Protein AF-A0AAV5HQX0-F1 (afdb_monomer_lite)

Foldseek 3Di:
DDDDDDPPDDDDDDQADPVRHGDPVRDDDDDDDPDDDDDDDDDDDDPDDDD

pLDDT: mean 95.54, std 4.31, range [73.31, 98.25]

Secondary structure (DSSP, 8-state):
------TT------SB-TTS-B-GGG---PPP-SSS----------SS---

Radius of gyration: 13.94 Å; chains: 1; bounding box: 32×31×30 Å

Sequence (51 aa):
MCVKPIKGDAVLFWSMGLDGQSDPNSIHGGCEVLSGEKWSATKWMRQRPTT

Organism: NCBI:txid152421

Structure (mmCIF, N/CA/C/O backbone):
data_AF-A0AAV5HQX0-F1
#
_entry.id   AF-A0AAV5HQX0-F1
#
loop_
_atom_site.group_PDB
_atom_site.id
_atom_site.type_symbol
_atom_site.label_atom_id
_atom_site.label_alt_id
_atom_site.label_comp_id
_atom_site.label_asym_id
_atom_site.label_entity_id
_atom_site.label_seq_id
_atom_site.pdbx_PDB_ins_code
_atom_site.Cartn_x
_atom_site.Cartn_y
_atom_site.Cartn_z
_atom_site.occupancy
_atom_site.B_iso_or_equiv
_atom_site.auth_seq_id
_atom_site.auth_comp_id
_atom_site.auth_asym_id
_atom_site.auth_atom_id
_atom_site.pdbx_PDB_model_num
ATOM 1 N N . MET A 1 1 ? 3.870 -12.902 5.128 1.00 85.00 1 MET A N 1
ATOM 2 C CA . MET A 1 1 ? 3.488 -12.801 3.698 1.00 85.00 1 MET A CA 1
ATOM 3 C C . MET A 1 1 ? 4.212 -11.601 3.100 1.00 85.00 1 MET A C 1
ATOM 5 O O . MET A 1 1 ? 4.412 -10.639 3.827 1.00 85.00 1 MET A O 1
ATOM 9 N N . CYS A 1 2 ? 4.608 -11.646 1.825 1.00 94.19 2 CYS A N 1
ATOM 10 C CA . CYS A 1 2 ? 5.276 -10.529 1.145 1.00 94.19 2 CYS A CA 1
ATOM 11 C C . CYS A 1 2 ? 4.567 -10.221 -0.178 1.00 94.19 2 CYS A C 1
ATOM 13 O O . CYS A 1 2 ? 4.153 -11.146 -0.874 1.00 94.19 2 CYS A O 1
ATOM 15 N N . VAL A 1 3 ? 4.472 -8.939 -0.539 1.00 96.56 3 VAL A N 1
ATOM 16 C CA . VAL A 1 3 ? 3.907 -8.478 -1.817 1.00 96.56 3 VAL A CA 1
ATOM 17 C C . VAL A 1 3 ? 5.007 -7.772 -2.604 1.00 96.56 3 VAL A C 1
ATOM 19 O O . VAL A 1 3 ? 5.664 -6.869 -2.083 1.00 96.56 3 VAL A O 1
ATOM 22 N N . LYS A 1 4 ? 5.243 -8.202 -3.848 1.00 96.12 4 LYS A N 1
ATOM 23 C CA . LYS A 1 4 ? 6.231 -7.559 -4.724 1.00 96.12 4 LYS A CA 1
ATOM 24 C C . LYS A 1 4 ? 5.672 -6.225 -5.235 1.00 96.12 4 LYS A C 1
ATOM 26 O O . LYS A 1 4 ? 4.511 -6.190 -5.630 1.00 96.12 4 LYS A O 1
ATOM 31 N N . PRO A 1 5 ? 6.465 -5.141 -5.245 1.00 96.69 5 PRO A N 1
ATOM 32 C CA . PRO A 1 5 ? 6.002 -3.864 -5.764 1.00 96.69 5 PRO A CA 1
ATOM 33 C C . PRO A 1 5 ? 5.863 -3.930 -7.289 1.00 96.69 5 PRO A C 1
ATOM 35 O O . PRO A 1 5 ? 6.817 -4.264 -7.989 1.00 96.69 5 PRO A O 1
ATOM 38 N N . ILE A 1 6 ? 4.685 -3.572 -7.791 1.00 97.75 6 ILE A N 1
ATOM 39 C CA . ILE A 1 6 ? 4.397 -3.394 -9.215 1.00 97.75 6 ILE A CA 1
ATOM 40 C C . ILE A 1 6 ? 3.826 -1.985 -9.376 1.00 97.75 6 ILE A C 1
ATOM 42 O O . ILE A 1 6 ? 2.987 -1.547 -8.589 1.00 97.75 6 ILE A O 1
ATOM 46 N N . LYS A 1 7 ? 4.325 -1.227 -10.358 1.00 98.00 7 LYS A N 1
ATOM 47 C CA . LYS A 1 7 ? 3.882 0.155 -10.577 1.00 98.00 7 LYS A CA 1
ATOM 48 C C . LYS A 1 7 ? 2.381 0.175 -10.881 1.00 98.00 7 LYS A C 1
ATOM 50 O O . LYS A 1 7 ? 1.959 -0.402 -11.875 1.00 98.00 7 LYS A O 1
ATOM 55 N N . GLY A 1 8 ? 1.623 0.908 -10.068 1.00 97.81 8 GLY A N 1
ATOM 56 C CA . GLY A 1 8 ? 0.167 1.035 -10.190 1.00 97.81 8 GLY A CA 1
ATOM 57 C C . GLY A 1 8 ? -0.616 0.197 -9.177 1.00 97.81 8 GLY A C 1
ATOM 58 O O . GLY A 1 8 ? -1.763 0.535 -8.900 1.00 97.81 8 GLY A O 1
ATOM 59 N N . ASP A 1 9 ? 0.007 -0.817 -8.571 1.00 98.06 9 ASP A N 1
ATOM 60 C CA . ASP A 1 9 ? -0.647 -1.659 -7.570 1.00 98.06 9 ASP A CA 1
ATOM 61 C C . ASP A 1 9 ? -0.714 -0.975 -6.200 1.00 98.06 9 ASP A C 1
ATOM 63 O O . ASP A 1 9 ? 0.128 -0.147 -5.836 1.00 98.06 9 ASP A O 1
ATOM 67 N N . ALA A 1 10 ? -1.707 -1.381 -5.407 1.00 97.81 10 ALA A N 1
ATOM 68 C CA . ALA A 1 10 ? -1.883 -0.954 -4.028 1.00 97.81 10 ALA A CA 1
ATOM 69 C C . ALA A 1 10 ? -2.122 -2.159 -3.111 1.00 97.81 10 ALA A C 1
ATOM 71 O O . ALA A 1 10 ? -2.802 -3.116 -3.477 1.00 97.81 10 ALA A O 1
ATOM 72 N N . VAL A 1 11 ? -1.591 -2.082 -1.891 1.00 97.38 11 VAL A N 1
ATOM 73 C CA . VAL A 1 11 ? -1.886 -3.029 -0.811 1.00 97.38 11 VAL A CA 1
ATOM 74 C C . VAL A 1 11 ? -2.743 -2.312 0.220 1.00 97.38 11 VAL A C 1
ATOM 76 O O . VAL A 1 11 ? -2.336 -1.282 0.757 1.00 97.38 11 VAL A O 1
ATOM 79 N N . LEU A 1 12 ? -3.916 -2.872 0.503 1.00 97.19 12 LEU A N 1
ATOM 80 C CA . LEU A 1 12 ? -4.771 -2.464 1.611 1.00 97.19 12 LEU A CA 1
ATOM 81 C C . LEU A 1 12 ? -4.678 -3.515 2.717 1.00 97.19 12 LEU A C 1
ATOM 83 O O . LEU A 1 12 ? -4.849 -4.704 2.461 1.00 97.19 12 LEU A O 1
ATOM 87 N N . PHE A 1 13 ? -4.424 -3.067 3.941 1.00 97.19 13 PHE A N 1
ATOM 88 C CA . PHE A 1 13 ? -4.440 -3.901 5.138 1.00 97.19 13 PHE A CA 1
ATOM 89 C C . PHE A 1 13 ? -5.051 -3.115 6.302 1.00 97.19 13 PHE A C 1
ATOM 91 O O . PHE A 1 13 ? -5.105 -1.882 6.276 1.00 97.19 13 PHE A O 1
ATOM 98 N N . TRP A 1 14 ? -5.501 -3.836 7.325 1.00 97.31 14 TRP A N 1
ATOM 99 C CA . TRP A 1 14 ? -6.076 -3.262 8.535 1.00 97.31 14 TRP A CA 1
ATOM 100 C C . TRP A 1 14 ? -5.074 -3.377 9.674 1.00 97.31 14 TRP A C 1
ATOM 102 O O . TRP A 1 14 ? -4.533 -4.449 9.916 1.00 97.31 14 TRP A O 1
ATOM 112 N N . SER A 1 15 ? -4.832 -2.272 10.377 1.00 97.19 15 SER A N 1
ATOM 113 C CA . SER A 1 15 ? -4.024 -2.271 11.603 1.00 97.19 15 SER A CA 1
ATOM 114 C C . SER A 1 15 ? -4.845 -2.592 12.856 1.00 97.19 15 SER A C 1
ATO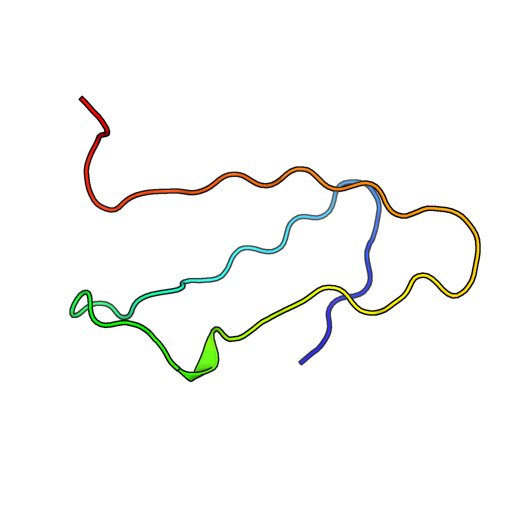M 116 O O . SER A 1 15 ? -4.296 -2.656 13.954 1.00 97.19 15 SER A O 1
ATOM 118 N N . MET A 1 16 ? -6.167 -2.716 12.717 1.00 97.25 16 MET A N 1
ATOM 119 C CA . MET A 1 16 ? -7.109 -2.902 13.816 1.00 97.25 16 MET A CA 1
ATOM 120 C C . MET A 1 16 ? -8.196 -3.904 13.426 1.00 97.25 16 MET A C 1
ATOM 122 O O . MET A 1 16 ? -8.613 -3.941 12.266 1.00 97.25 16 MET A O 1
ATOM 126 N N . GLY A 1 17 ? -8.673 -4.672 14.404 1.00 95.69 17 GLY A N 1
ATOM 127 C CA . GLY A 1 17 ? -9.833 -5.545 14.264 1.00 95.69 17 GLY A CA 1
ATOM 128 C C . GLY A 1 17 ? -11.155 -4.773 14.210 1.00 95.69 17 GLY A C 1
ATOM 129 O O . GLY A 1 17 ? -11.211 -3.554 14.390 1.00 95.69 17 GLY A O 1
ATOM 130 N N . LEU A 1 18 ? -12.254 -5.501 13.988 1.00 94.12 18 LEU A N 1
ATOM 131 C CA . LEU A 1 18 ? -13.612 -4.932 14.006 1.00 94.12 18 LEU A CA 1
ATOM 132 C C . LEU A 1 18 ? -14.022 -4.410 15.393 1.00 94.12 18 LEU A C 1
ATOM 134 O O . LEU A 1 18 ? -14.904 -3.564 15.504 1.00 94.12 18 LEU A O 1
ATOM 138 N N . ASP A 1 19 ? -13.363 -4.900 16.439 1.00 95.12 19 ASP A N 1
ATOM 139 C CA . ASP A 1 19 ? -13.480 -4.445 17.824 1.00 95.12 19 ASP A CA 1
ATOM 140 C C . ASP A 1 19 ? -12.690 -3.154 18.110 1.00 95.12 19 ASP A C 1
ATOM 142 O O . ASP A 1 19 ? -12.757 -2.606 19.213 1.00 95.12 19 ASP A O 1
ATOM 146 N N . GLY A 1 20 ? -11.937 -2.654 17.127 1.00 94.75 20 GLY A N 1
ATOM 147 C CA . GLY A 1 20 ? -11.085 -1.483 17.267 1.00 94.75 20 GLY A CA 1
ATOM 148 C C . GLY A 1 20 ? -9.819 -1.723 18.094 1.00 94.75 20 GLY A C 1
ATOM 149 O O . GLY A 1 20 ? -9.166 -0.753 18.472 1.00 94.75 20 GLY A O 1
ATOM 150 N N . GLN A 1 21 ? -9.450 -2.969 18.391 1.00 96.62 21 GLN A N 1
ATOM 151 C CA . GLN A 1 21 ? -8.158 -3.276 19.007 1.00 96.62 21 GLN A CA 1
ATOM 152 C C . GLN A 1 21 ? -7.072 -3.409 17.940 1.00 96.62 21 GLN A C 1
ATOM 154 O O . GLN A 1 21 ? -7.360 -3.711 16.785 1.00 96.62 21 GLN A O 1
ATOM 159 N N . SER A 1 22 ? -5.813 -3.168 18.316 1.00 97.00 22 SER A N 1
ATOM 160 C CA . SER A 1 22 ? -4.671 -3.373 17.416 1.00 97.00 22 SER A CA 1
ATOM 161 C C . SER A 1 22 ? -4.600 -4.834 16.976 1.00 97.00 22 SER A C 1
ATOM 163 O O . SER A 1 22 ? -4.681 -5.719 17.822 1.00 97.00 22 SER A O 1
ATOM 165 N N . ASP A 1 23 ? -4.385 -5.088 15.684 1.00 97.31 23 ASP A N 1
ATOM 166 C CA . ASP A 1 23 ? -4.207 -6.448 15.161 1.00 97.31 23 ASP A CA 1
ATOM 167 C C . ASP A 1 23 ? -2.711 -6.825 15.142 1.00 97.31 23 ASP A C 1
ATOM 169 O O . ASP A 1 23 ? -1.962 -6.267 14.330 1.00 97.31 23 ASP A O 1
ATOM 173 N N . PRO A 1 24 ? -2.236 -7.766 15.987 1.00 96.44 24 PRO A N 1
ATOM 174 C CA . PRO A 1 24 ? -0.832 -8.186 16.004 1.00 96.44 24 PRO A CA 1
ATOM 175 C C . PRO A 1 24 ? -0.364 -8.826 14.690 1.00 96.44 24 PRO A C 1
ATOM 177 O O . PRO A 1 24 ? 0.828 -8.800 14.388 1.00 96.44 24 PRO A O 1
ATOM 180 N N . ASN A 1 25 ? -1.279 -9.369 13.880 1.00 96.06 25 ASN A N 1
ATOM 181 C CA . ASN A 1 25 ? -0.940 -9.978 12.591 1.00 96.06 25 ASN A CA 1
ATOM 182 C C . ASN A 1 25 ? -0.686 -8.937 11.490 1.00 96.06 25 ASN A C 1
ATOM 184 O O . ASN A 1 25 ? -0.235 -9.293 10.402 1.00 96.06 25 ASN A O 1
ATOM 188 N N . SER A 1 26 ? -0.952 -7.656 11.766 1.00 96.94 26 SER A N 1
ATOM 189 C CA . SER A 1 26 ? -0.783 -6.554 10.814 1.00 96.94 26 SER A CA 1
ATOM 190 C C . SER A 1 26 ? 0.630 -5.954 10.786 1.00 96.94 26 SER A C 1
ATOM 192 O O . SER A 1 26 ? 0.883 -5.016 10.023 1.00 96.94 26 SER A O 1
ATOM 194 N N . ILE A 1 27 ? 1.569 -6.464 11.598 1.00 97.00 27 ILE A N 1
ATOM 195 C CA . ILE A 1 27 ? 2.968 -6.013 11.589 1.00 97.00 27 ILE A CA 1
ATOM 196 C C . ILE A 1 27 ? 3.545 -6.197 10.182 1.00 97.00 27 ILE A C 1
ATOM 198 O O . ILE A 1 27 ? 3.548 -7.294 9.624 1.00 97.00 27 ILE A O 1
ATOM 202 N N . HIS A 1 28 ? 4.057 -5.113 9.609 1.00 97.12 28 HIS A N 1
ATOM 203 C CA . HIS A 1 28 ? 4.596 -5.091 8.255 1.00 97.12 28 HIS A CA 1
ATOM 204 C C . HIS A 1 28 ? 5.751 -4.096 8.151 1.00 97.12 28 HIS A C 1
ATOM 206 O O . HIS A 1 28 ? 5.920 -3.203 8.981 1.00 97.12 28 HIS A O 1
ATOM 212 N N . GLY A 1 29 ? 6.541 -4.245 7.093 1.00 96.75 29 GLY A N 1
ATOM 213 C CA . GLY A 1 29 ? 7.643 -3.352 6.773 1.00 96.75 29 GLY A CA 1
ATOM 214 C C . GLY A 1 29 ? 8.027 -3.457 5.302 1.00 96.75 29 GLY A C 1
ATOM 215 O O . GLY A 1 29 ? 7.521 -4.303 4.563 1.00 96.75 29 GLY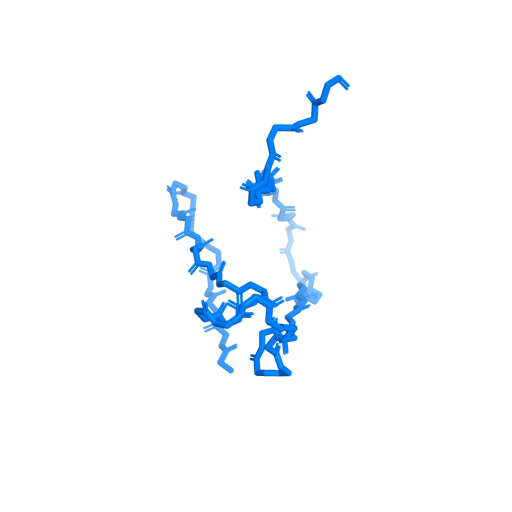 A O 1
ATOM 216 N N . GLY A 1 30 ? 8.924 -2.577 4.869 1.00 96.12 30 GLY A N 1
ATOM 217 C CA . GLY A 1 30 ? 9.575 -2.693 3.569 1.00 96.12 30 GLY A CA 1
ATOM 218 C C . GLY A 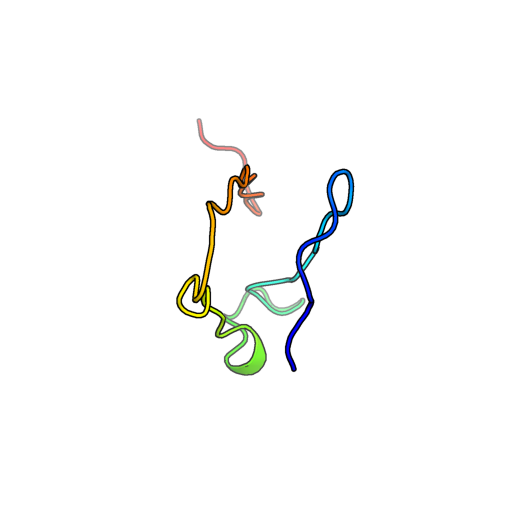1 30 ? 10.874 -3.478 3.696 1.00 96.12 30 GLY A C 1
ATOM 219 O O . GLY A 1 30 ? 11.716 -3.123 4.514 1.00 96.12 30 GLY A O 1
ATOM 220 N N . CYS A 1 31 ? 11.054 -4.515 2.878 1.00 96.56 31 CYS A N 1
ATOM 221 C CA . CYS A 1 31 ? 12.372 -5.120 2.693 1.00 96.56 31 CYS A CA 1
ATOM 222 C C . CYS A 1 31 ? 13.332 -4.130 2.015 1.00 96.56 31 CYS A C 1
ATOM 224 O O . CYS A 1 31 ? 12.891 -3.217 1.307 1.00 96.56 31 CYS A O 1
ATOM 226 N N . GLU A 1 32 ? 14.631 -4.350 2.209 1.00 97.38 32 GLU A N 1
ATOM 227 C CA . GLU A 1 32 ? 15.687 -3.602 1.529 1.00 97.38 32 GLU A CA 1
ATOM 228 C C . GLU A 1 32 ? 15.565 -3.684 -0.003 1.00 97.38 32 GLU A C 1
ATOM 230 O O . GLU A 1 32 ? 15.115 -4.686 -0.568 1.00 97.38 32 GLU A O 1
ATOM 235 N N . VAL A 1 33 ? 15.959 -2.608 -0.686 1.00 97.81 33 VAL A N 1
ATOM 236 C CA . VAL A 1 33 ? 16.007 -2.562 -2.150 1.00 97.81 33 VAL A CA 1
ATOM 237 C C . VAL A 1 33 ? 17.377 -3.065 -2.590 1.00 97.81 33 VAL A C 1
ATOM 239 O O . VAL A 1 33 ? 18.373 -2.373 -2.421 1.00 97.81 33 VAL A O 1
ATOM 242 N N . LEU A 1 34 ? 17.424 -4.269 -3.162 1.00 97.69 34 LEU A N 1
ATOM 243 C CA . LEU A 1 34 ? 18.680 -4.885 -3.614 1.00 97.69 34 LEU A CA 1
ATOM 244 C C . LEU A 1 34 ? 19.246 -4.241 -4.895 1.00 97.69 34 LEU A C 1
ATOM 246 O O . LEU A 1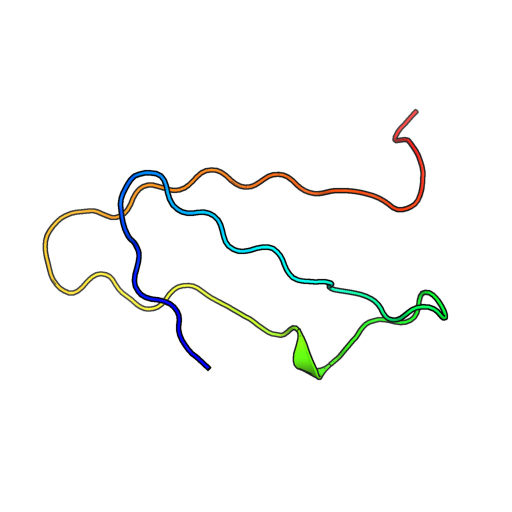 34 ? 20.434 -4.366 -5.175 1.00 97.69 34 LEU A O 1
ATOM 250 N N . SER A 1 35 ? 18.403 -3.588 -5.703 1.00 98.00 35 SER A N 1
ATOM 251 C CA . SER A 1 35 ? 18.805 -2.893 -6.931 1.00 98.00 35 SER A CA 1
ATOM 252 C C . SER A 1 35 ? 17.767 -1.846 -7.347 1.00 98.00 35 SER A C 1
ATOM 254 O O . SER A 1 35 ? 16.564 -2.080 -7.208 1.00 98.00 35 SER A O 1
ATOM 256 N N . GLY A 1 36 ? 18.233 -0.714 -7.886 1.00 97.44 36 GLY A N 1
ATOM 257 C CA . GLY A 1 36 ? 17.389 0.399 -8.325 1.00 97.44 36 GLY A CA 1
ATOM 258 C C . GLY A 1 36 ? 16.804 1.200 -7.161 1.00 97.44 36 GLY A C 1
ATOM 259 O O . GLY A 1 36 ? 17.439 1.366 -6.124 1.00 97.44 36 GLY A O 1
ATOM 260 N N . GLU A 1 37 ? 15.579 1.692 -7.338 1.00 97.88 37 GLU A N 1
ATOM 261 C CA . GLU A 1 37 ? 14.862 2.487 -6.340 1.00 97.88 37 GLU A CA 1
ATOM 262 C C . GLU A 1 37 ? 13.416 2.006 -6.201 1.00 97.88 37 GLU A C 1
ATOM 264 O O . GLU A 1 37 ? 12.795 1.544 -7.162 1.00 97.88 37 GLU A O 1
ATOM 269 N N . LYS A 1 38 ? 12.850 2.159 -5.000 1.00 97.81 38 LYS A N 1
ATOM 270 C CA . LYS A 1 38 ? 11.439 1.883 -4.719 1.00 97.81 38 LYS A CA 1
ATOM 271 C C . LYS A 1 38 ? 10.751 3.161 -4.252 1.00 97.81 38 LYS A C 1
ATOM 273 O O . LYS A 1 38 ? 11.094 3.700 -3.206 1.00 97.81 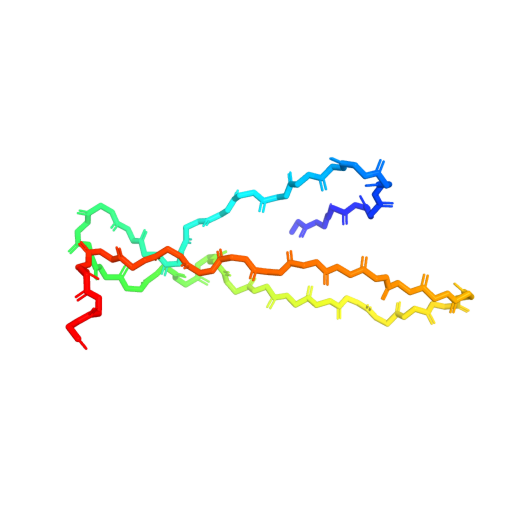38 LYS A O 1
ATOM 278 N N . TRP A 1 39 ? 9.719 3.570 -4.984 1.00 97.94 39 TRP A N 1
ATOM 279 C CA . TRP A 1 39 ? 8.853 4.696 -4.639 1.00 97.94 39 TRP A CA 1
ATOM 280 C C . TRP A 1 39 ? 7.460 4.189 -4.248 1.00 97.94 39 TRP A C 1
ATOM 282 O O . TRP A 1 39 ? 6.910 3.305 -4.905 1.00 97.94 39 TRP A O 1
ATOM 292 N N . SER A 1 40 ? 6.881 4.736 -3.179 1.00 97.44 40 SER A N 1
ATOM 293 C CA . SER A 1 40 ? 5.529 4.398 -2.715 1.00 97.44 40 SER A CA 1
ATOM 294 C C . SER A 1 40 ? 4.837 5.607 -2.096 1.00 97.44 40 SER A C 1
ATOM 296 O O . SER A 1 40 ? 5.499 6.470 -1.525 1.00 97.44 40 SER A O 1
ATOM 298 N N . ALA A 1 41 ? 3.507 5.631 -2.149 1.00 98.25 41 ALA A N 1
ATOM 299 C CA . ALA A 1 41 ? 2.682 6.612 -1.455 1.00 98.25 41 ALA A CA 1
ATOM 300 C C . ALA A 1 41 ? 1.794 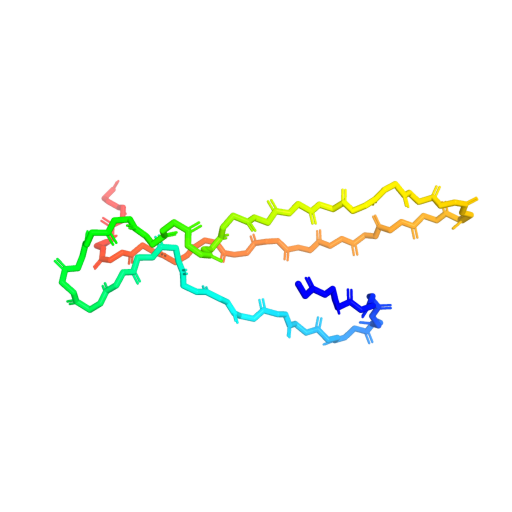5.905 -0.425 1.00 98.25 41 ALA A C 1
ATOM 302 O O . ALA A 1 41 ? 1.171 4.891 -0.738 1.00 98.25 41 ALA A O 1
ATOM 303 N N . THR A 1 42 ? 1.718 6.453 0.788 1.00 98.00 42 THR A N 1
ATOM 304 C CA . THR A 1 42 ? 0.941 5.864 1.887 1.00 98.00 42 THR A CA 1
ATOM 305 C C . THR A 1 42 ? -0.231 6.764 2.247 1.00 98.00 42 THR A C 1
ATOM 307 O O . THR A 1 42 ? -0.044 7.941 2.561 1.00 98.00 42 THR A O 1
ATOM 310 N N . LYS A 1 43 ? -1.444 6.201 2.260 1.00 97.38 43 LYS A N 1
ATOM 311 C CA . LYS A 1 43 ? -2.637 6.868 2.789 1.00 97.38 43 LYS A CA 1
ATOM 312 C C . LYS A 1 43 ? -3.095 6.174 4.065 1.00 97.38 43 LYS A C 1
ATOM 314 O O . LYS A 1 43 ? -3.584 5.052 4.029 1.00 97.38 43 LYS A O 1
ATOM 319 N N . TRP A 1 44 ? -2.985 6.881 5.183 1.00 96.50 44 TRP A N 1
ATOM 320 C CA . TRP A 1 44 ? -3.539 6.431 6.455 1.00 96.50 44 TRP A CA 1
ATOM 321 C C . TRP A 1 44 ? -5.019 6.801 6.546 1.00 96.50 44 TRP A C 1
ATOM 323 O O . TRP A 1 44 ? -5.383 7.967 6.373 1.00 96.50 44 TRP A O 1
ATOM 333 N N . MET A 1 45 ? -5.865 5.810 6.820 1.00 95.19 45 MET A N 1
ATOM 334 C CA . MET A 1 45 ? -7.296 5.988 7.071 1.00 95.19 45 MET A CA 1
ATOM 335 C C . MET A 1 45 ? -7.550 5.839 8.568 1.00 95.19 45 MET A C 1
ATOM 337 O O . MET A 1 45 ? -7.128 4.860 9.177 1.00 95.19 45 MET A O 1
ATOM 341 N N . ARG A 1 46 ? -8.201 6.834 9.174 1.00 93.44 46 ARG A N 1
ATOM 342 C CA . ARG A 1 46 ? -8.499 6.847 10.609 1.00 93.44 46 ARG A CA 1
ATOM 343 C C . ARG A 1 46 ? -9.962 6.494 10.833 1.00 93.44 46 ARG A C 1
ATOM 345 O O . ARG A 1 46 ? -10.818 6.890 10.051 1.00 93.44 46 ARG A O 1
ATOM 352 N N . GLN A 1 47 ? -10.245 5.818 11.943 1.00 91.25 47 GLN A N 1
ATOM 353 C CA . GLN A 1 47 ? -11.615 5.499 12.359 1.00 91.25 47 GLN A CA 1
ATOM 354 C C . GLN A 1 47 ? -12.469 6.758 12.589 1.00 91.25 47 GLN A C 1
ATOM 356 O O . GLN A 1 47 ? -13.689 6.719 12.455 1.00 91.25 47 GLN A O 1
ATOM 361 N N . ARG A 1 48 ? -11.832 7.876 12.953 1.00 91.00 48 ARG A N 1
ATOM 362 C CA . ARG A 1 48 ? -12.480 9.173 13.165 1.00 91.00 48 ARG A CA 1
ATOM 363 C C . ARG A 1 48 ? -11.767 10.260 12.359 1.00 91.00 48 ARG A C 1
ATOM 365 O O . ARG A 1 48 ? -10.554 10.145 12.154 1.00 91.00 48 ARG A O 1
ATOM 372 N N . PRO A 1 49 ? -12.481 11.315 11.936 1.00 90.25 49 PRO A N 1
ATOM 373 C CA . PRO A 1 49 ? -11.861 12.479 11.321 1.00 90.25 49 PRO A CA 1
ATOM 374 C C . PRO A 1 49 ? -10.820 13.103 12.254 1.00 90.25 49 PRO A C 1
ATOM 376 O O . PRO A 1 49 ? -11.029 13.188 13.463 1.00 90.25 49 PRO A O 1
ATOM 379 N N . THR A 1 50 ? -9.707 13.557 11.688 1.00 83.62 50 THR A N 1
ATOM 380 C CA . THR A 1 50 ? -8.852 14.546 12.349 1.00 83.62 50 THR A CA 1
ATOM 381 C C . THR A 1 50 ? -9.532 15.898 12.210 1.00 83.62 50 THR A C 1
ATOM 383 O O . THR A 1 50 ? -9.697 16.363 11.082 1.00 83.62 50 THR A O 1
ATOM 386 N N . THR A 1 51 ? -9.973 16.463 13.331 1.00 73.31 51 THR A N 1
ATOM 387 C CA . THR A 1 51 ? -10.377 17.873 13.437 1.00 73.31 51 THR A CA 1
ATOM 388 C C . THR A 1 51 ? -9.203 18.798 13.179 1.00 73.31 51 THR A C 1
ATOM 390 O O . THR A 1 51 ? -8.087 18.419 13.611 1.00 73.31 51 THR A O 1
#

InterPro domains:
  IPR044862 Prolyl 4-hydroxylase alpha subunit, Fe(2+) 2OG dioxygenase domain [PF13640] (3-46)
  IPR045054 Prolyl 4-hydroxylase [PTHR10869] (3-46)